Protein AF-A0A519HWC1-F1 (afdb_monomer)

Sequence (160 aa):
MATIEVQVPDIGDFDEVGVIEVLVKPGDTVKVEQSLITVESDKASMEIPSSAAGVVKELRVKIGDKVAKGSVVLTLESEAVAAPASAPAAAAPAPAPAPVAAAPAPAAATYSGSADQAFDLVVLGGGPGGYSAAFRAADLGLKVAIVERYATLGGVCLNV

pLDDT: mean 73.37, std 14.58, range [31.89, 97.62]

Radius of gyration: 25.68 Å; Cα contacts (8 Å, |Δi|>4): 267; chains: 1; bounding box: 62×34×64 Å

Secondary structure (DSSP, 8-state):
-EEEEEEPP--SS-S-EEEEEE---TT-EEPTT-EEEEEEETTEEEEEE-SS-EEEEEE---TT-EE-TT-EEEEEEE---------------PPPPPP-PPPPPPPPP---S--S---SEEEE--SHHHHHHHHHHHHTT--EEEE-SSSSS--TTT--

Structure (mmCIF, N/CA/C/O backbone):
data_AF-A0A519HWC1-F1
#
_entry.id   AF-A0A519HWC1-F1
#
loop_
_atom_site.group_PDB
_atom_site.id
_atom_site.type_symbol
_atom_site.label_atom_id
_atom_site.label_alt_id
_atom_site.label_comp_id
_atom_site.label_asym_id
_atom_site.label_entity_id
_atom_site.label_seq_id
_atom_site.pdbx_PDB_ins_code
_atom_site.Cartn_x
_atom_site.Cartn_y
_atom_site.Cartn_z
_atom_site.occupancy
_atom_site.B_iso_or_equiv
_atom_site.auth_seq_id
_atom_site.auth_comp_id
_atom_site.auth_asym_id
_atom_site.auth_atom_id
_atom_site.pdbx_PDB_model_num
ATOM 1 N N . MET A 1 1 ? -27.556 -0.964 30.059 1.00 50.88 1 MET A N 1
ATOM 2 C CA . MET A 1 1 ? -26.139 -0.742 29.707 1.00 50.88 1 MET A CA 1
ATOM 3 C C . MET A 1 1 ? -25.526 -2.109 29.481 1.00 50.88 1 MET A C 1
ATOM 5 O O . MET A 1 1 ? -25.442 -2.869 30.438 1.00 50.88 1 MET A O 1
ATOM 9 N N . ALA A 1 2 ? -25.249 -2.476 28.228 1.00 61.81 2 ALA A N 1
ATOM 10 C CA . ALA A 1 2 ? -24.687 -3.781 27.897 1.00 61.81 2 ALA A CA 1
ATOM 11 C C . ALA A 1 2 ? -23.204 -3.602 27.575 1.00 61.81 2 ALA A C 1
ATOM 13 O O . ALA A 1 2 ? -22.827 -3.013 26.560 1.00 61.81 2 ALA A O 1
ATOM 14 N N . THR A 1 3 ? -22.378 -4.080 28.494 1.00 64.94 3 THR A N 1
ATOM 15 C CA . THR A 1 3 ? -20.931 -4.144 28.351 1.00 64.94 3 THR A CA 1
ATOM 16 C C . THR A 1 3 ? -20.604 -5.340 27.457 1.00 64.94 3 THR A C 1
ATOM 18 O O . THR A 1 3 ? -20.853 -6.478 27.845 1.00 64.94 3 THR A O 1
ATOM 21 N N . ILE A 1 4 ? -20.122 -5.082 26.243 1.00 74.56 4 ILE A N 1
ATOM 22 C CA . ILE A 1 4 ? -19.706 -6.103 25.280 1.00 74.56 4 ILE A CA 1
ATOM 23 C C . ILE A 1 4 ? -18.183 -6.172 25.313 1.00 74.56 4 ILE A C 1
ATOM 25 O O . ILE A 1 4 ? -17.492 -5.211 24.975 1.00 74.56 4 ILE A O 1
ATOM 29 N N . GLU A 1 5 ? -17.658 -7.317 25.727 1.00 71.94 5 GLU A N 1
ATOM 30 C CA . GLU A 1 5 ? -16.230 -7.606 25.646 1.00 71.94 5 GLU A CA 1
ATOM 31 C C . GLU A 1 5 ? -15.889 -8.028 24.213 1.00 71.94 5 GLU A C 1
ATOM 33 O O . GLU A 1 5 ? -16.415 -9.023 23.709 1.00 71.94 5 GLU A O 1
ATOM 38 N N . VAL A 1 6 ? -15.018 -7.270 23.540 1.00 73.81 6 VAL A N 1
ATOM 39 C CA . VAL A 1 6 ? -14.531 -7.639 22.207 1.00 73.81 6 VAL A CA 1
ATOM 40 C C . VAL A 1 6 ? -13.318 -8.539 22.369 1.00 73.81 6 VAL A C 1
ATOM 42 O O . VAL A 1 6 ? -12.269 -8.118 22.866 1.00 73.81 6 VAL A O 1
ATOM 45 N N . GLN A 1 7 ? -13.483 -9.791 21.955 1.00 75.25 7 GLN A N 1
ATOM 46 C CA . GLN A 1 7 ? -12.415 -10.781 21.931 1.00 75.25 7 GLN A CA 1
ATOM 47 C C . GLN A 1 7 ? -11.689 -10.759 20.592 1.00 75.25 7 GLN A C 1
ATOM 49 O O . GLN A 1 7 ? -12.285 -10.452 19.558 1.00 75.25 7 GLN A O 1
ATOM 54 N N . VAL A 1 8 ? -10.412 -11.129 20.614 1.00 70.75 8 VAL A N 1
ATOM 55 C CA . VAL A 1 8 ? -9.629 -11.284 19.391 1.00 70.75 8 VAL A CA 1
ATOM 56 C C . VAL A 1 8 ? -10.143 -12.482 18.567 1.00 70.75 8 VAL A C 1
ATOM 58 O O . VAL A 1 8 ? -10.099 -13.610 19.078 1.00 70.75 8 VAL A O 1
ATOM 61 N N . PRO A 1 9 ? -10.617 -12.273 17.319 1.00 70.25 9 PRO A N 1
ATOM 62 C CA . PRO A 1 9 ? -10.937 -13.359 16.396 1.00 70.25 9 PRO A CA 1
ATOM 63 C C . PRO A 1 9 ? -9.663 -14.088 15.944 1.00 70.25 9 PRO A C 1
ATOM 65 O O . PRO A 1 9 ? -8.557 -13.610 16.160 1.00 70.25 9 PRO A O 1
ATOM 68 N N . ASP A 1 10 ? -9.826 -15.270 15.348 1.00 67.81 10 ASP A N 1
ATOM 69 C CA . ASP A 1 10 ? -8.730 -16.162 14.943 1.00 67.81 10 ASP A CA 1
ATOM 70 C C . ASP A 1 10 ? -7.608 -15.422 14.176 1.00 67.81 10 ASP A C 1
ATOM 72 O O . ASP A 1 10 ? -7.834 -14.970 13.055 1.00 67.81 10 ASP A O 1
ATOM 76 N N . ILE A 1 11 ? -6.413 -15.287 14.773 1.00 65.38 11 ILE A N 1
ATOM 77 C CA . ILE A 1 11 ? -5.274 -14.519 14.209 1.00 65.38 11 ILE A CA 1
ATOM 78 C C . ILE A 1 11 ? -4.379 -15.403 13.308 1.00 65.38 11 ILE A C 1
ATOM 80 O O . ILE A 1 11 ? -3.230 -15.077 13.023 1.00 65.38 11 ILE A O 1
ATOM 84 N N . GLY A 1 12 ? -4.887 -16.543 12.833 1.00 59.31 12 GLY A N 1
ATOM 85 C CA . GLY A 1 12 ? -4.091 -17.534 12.099 1.00 59.31 12 GLY A CA 1
ATOM 86 C C . GLY A 1 12 ? -3.218 -18.394 13.023 1.00 59.31 12 GLY A C 1
ATOM 87 O O . GLY A 1 12 ? -3.412 -18.398 14.235 1.00 59.31 12 GLY A O 1
ATOM 88 N N . ASP A 1 13 ? -2.267 -19.145 12.457 1.00 59.94 13 ASP A N 1
ATOM 89 C CA . ASP A 1 13 ? -1.423 -20.150 13.142 1.00 59.94 13 ASP A CA 1
ATOM 90 C C . ASP A 1 13 ? -0.439 -19.602 14.214 1.00 59.94 13 ASP A C 1
ATOM 92 O O . ASP A 1 13 ? 0.533 -20.272 14.560 1.00 59.94 13 ASP A O 1
ATOM 96 N N . PHE A 1 14 ? -0.650 -18.394 14.750 1.00 59.41 14 PHE A N 1
ATOM 97 C CA . PHE A 1 14 ? 0.224 -17.763 15.744 1.00 59.41 14 PHE A CA 1
ATOM 98 C C . PHE A 1 14 ? -0.487 -17.597 17.096 1.00 59.41 14 PHE A C 1
ATOM 100 O O . PHE A 1 14 ? -1.524 -16.941 17.189 1.00 59.41 14 PHE A O 1
ATOM 107 N N . ASP A 1 15 ? 0.098 -18.163 18.157 1.00 65.31 15 ASP A N 1
ATOM 108 C CA . ASP A 1 15 ? -0.467 -18.132 19.515 1.00 65.31 15 ASP A CA 1
ATOM 109 C C . ASP A 1 15 ? -0.415 -16.737 20.173 1.00 65.31 15 ASP A C 1
ATOM 111 O O . ASP A 1 15 ? -1.294 -16.394 20.964 1.00 65.31 15 ASP A O 1
ATOM 115 N N . GLU A 1 16 ? 0.587 -15.915 19.839 1.00 67.38 16 GLU A N 1
ATOM 116 C CA . GLU A 1 16 ? 0.777 -14.558 20.370 1.00 67.38 16 GLU A CA 1
ATOM 117 C C . GLU A 1 16 ? 1.196 -13.595 19.260 1.00 67.38 16 GLU A C 1
ATOM 119 O O . GLU A 1 16 ? 2.178 -13.840 18.555 1.00 67.38 16 GLU A O 1
ATOM 124 N N . VAL A 1 17 ? 0.495 -12.467 19.138 1.00 70.88 17 VAL A N 1
ATOM 125 C CA . VAL A 1 17 ? 0.773 -11.456 18.112 1.00 70.88 17 VAL A CA 1
ATOM 126 C C . VAL A 1 17 ? 0.832 -10.063 18.751 1.00 70.88 17 VAL A C 1
ATOM 128 O O . VAL A 1 17 ? 0.099 -9.771 19.697 1.00 70.88 17 VAL A O 1
ATOM 131 N N . GLY A 1 18 ? 1.757 -9.217 18.290 1.00 74.94 18 GLY A N 1
ATOM 132 C CA . GLY A 1 18 ? 2.000 -7.889 18.859 1.00 74.94 18 GLY A CA 1
ATOM 133 C C . GLY A 1 18 ? 1.106 -6.810 18.249 1.00 74.94 18 GLY A C 1
ATOM 134 O O . GLY A 1 18 ? 0.963 -6.731 17.028 1.00 74.94 18 GLY A O 1
ATOM 135 N N . VAL A 1 19 ? 0.529 -5.946 19.088 1.00 79.88 19 VAL A N 1
ATOM 136 C CA . VAL A 1 19 ? -0.249 -4.788 18.621 1.00 79.88 19 VAL A CA 1
ATOM 137 C C . VAL A 1 19 ? 0.689 -3.688 18.144 1.00 79.88 19 VAL A C 1
ATOM 139 O O . VAL A 1 19 ? 1.438 -3.124 18.940 1.00 79.88 19 VAL A O 1
ATOM 142 N N . ILE A 1 20 ? 0.619 -3.341 16.862 1.00 77.81 20 ILE A N 1
ATOM 143 C CA . ILE A 1 20 ? 1.466 -2.294 16.274 1.00 77.81 20 ILE A CA 1
ATOM 144 C C . ILE A 1 20 ? 0.805 -0.922 16.292 1.00 77.81 20 ILE A C 1
ATOM 146 O O . ILE A 1 20 ? 1.488 0.092 16.405 1.00 77.81 20 ILE A O 1
ATOM 150 N N . GLU A 1 21 ? -0.526 -0.880 16.231 1.00 77.31 21 GLU A N 1
ATOM 151 C CA . GLU A 1 21 ? -1.266 0.372 16.183 1.00 77.31 21 GLU A CA 1
ATOM 152 C C .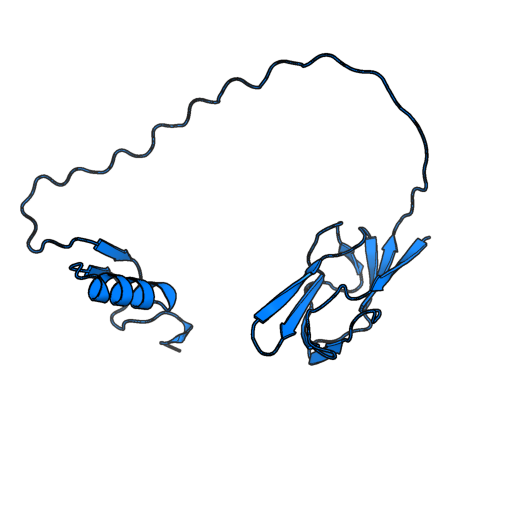 GLU A 1 21 ? -2.664 0.212 16.784 1.00 77.31 21 GLU A C 1
ATOM 154 O O . GLU A 1 21 ? -3.364 -0.778 16.556 1.00 77.31 21 GLU A O 1
ATOM 159 N N . VAL A 1 22 ? -3.064 1.212 17.569 1.00 78.69 22 VAL A N 1
ATOM 160 C CA . VAL A 1 22 ? -4.390 1.303 18.178 1.00 78.69 22 VAL A CA 1
ATOM 161 C C . VAL A 1 22 ? -5.119 2.482 17.541 1.00 78.69 22 VAL A C 1
ATOM 163 O O . VAL A 1 22 ? -4.776 3.637 17.795 1.00 78.69 22 VAL A O 1
ATOM 166 N N . LEU A 1 23 ? -6.138 2.184 16.735 1.00 71.31 23 LEU A N 1
ATOM 167 C CA . LEU A 1 23 ? -6.917 3.178 15.983 1.00 71.31 23 LEU A CA 1
ATOM 168 C C . LEU A 1 23 ? -8.083 3.762 16.794 1.00 71.31 23 LEU A C 1
ATOM 170 O O . LEU A 1 23 ? -8.698 4.742 16.378 1.00 71.31 23 LEU A O 1
ATOM 174 N N . VAL A 1 24 ? -8.376 3.191 17.965 1.00 67.56 24 VAL A N 1
ATOM 175 C CA . VAL A 1 24 ? -9.490 3.600 18.827 1.00 67.56 24 VAL A CA 1
ATOM 176 C C . VAL A 1 24 ? -9.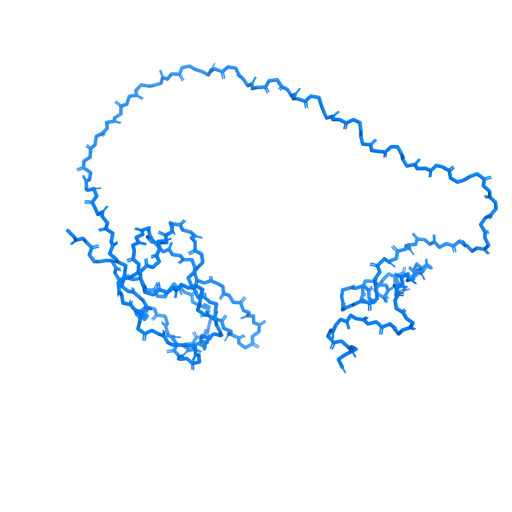023 4.132 20.179 1.00 67.56 24 VAL A C 1
ATOM 178 O O . VAL A 1 24 ? -8.121 3.595 20.819 1.00 67.56 24 VAL A O 1
ATOM 181 N N . LYS A 1 25 ? -9.668 5.201 20.647 1.00 72.88 25 LYS A N 1
ATOM 182 C CA . LYS A 1 25 ? -9.418 5.795 21.966 1.00 72.88 25 LYS A CA 1
ATOM 183 C C . LYS A 1 25 ? -10.579 5.493 22.916 1.00 72.88 25 LYS A C 1
ATOM 185 O O . LYS A 1 25 ? -11.707 5.327 22.457 1.00 72.88 25 LYS A O 1
ATOM 190 N N . PRO A 1 26 ? -10.345 5.447 24.239 1.00 72.38 26 PRO A N 1
ATOM 191 C CA . PRO A 1 26 ? -11.440 5.405 25.203 1.00 72.38 26 PRO A CA 1
ATOM 192 C C . PRO A 1 26 ? -12.334 6.642 25.022 1.00 72.38 26 PRO A C 1
ATOM 194 O O . PRO A 1 26 ? -11.845 7.771 25.006 1.00 72.38 26 PRO A O 1
ATOM 197 N N . GLY A 1 27 ? -13.634 6.417 24.850 1.00 70.19 27 GLY A N 1
ATOM 198 C CA . GLY A 1 27 ? -14.651 7.416 24.522 1.00 70.19 27 GLY A CA 1
ATOM 199 C C . GLY A 1 27 ? -15.009 7.506 23.035 1.00 70.19 27 GLY A C 1
ATOM 200 O O . GLY A 1 27 ? -15.953 8.216 22.696 1.00 70.19 27 GLY A O 1
ATOM 201 N N . ASP A 1 28 ? -14.298 6.801 22.151 1.00 73.25 28 ASP A N 1
ATOM 202 C CA . ASP A 1 28 ? -14.582 6.819 20.715 1.00 73.25 28 ASP A CA 1
ATOM 203 C C . ASP A 1 28 ? -15.772 5.912 20.355 1.00 73.25 28 ASP A C 1
ATOM 205 O O . ASP A 1 28 ? -16.039 4.916 21.033 1.00 73.25 28 ASP A O 1
ATOM 209 N N . THR A 1 29 ? -16.507 6.274 19.302 1.00 70.88 29 THR A N 1
ATOM 210 C CA . THR A 1 29 ? -17.698 5.543 18.849 1.00 70.88 29 THR A CA 1
ATOM 211 C C . THR A 1 29 ? -17.322 4.633 17.691 1.00 70.88 29 THR A C 1
ATOM 213 O O . THR A 1 29 ? -17.042 5.097 16.588 1.00 70.88 29 THR A O 1
ATOM 216 N N . VAL A 1 30 ? -17.374 3.327 17.930 1.00 72.75 30 VAL A N 1
ATOM 217 C CA . VAL A 1 30 ? -17.011 2.300 16.955 1.00 72.75 30 VAL A CA 1
ATOM 218 C C . VAL A 1 30 ? -18.265 1.693 16.325 1.00 72.75 30 VAL A C 1
ATOM 220 O O . VAL A 1 30 ? -19.265 1.471 17.009 1.00 72.75 30 VAL A O 1
ATOM 223 N N . LYS A 1 31 ? -18.229 1.403 15.022 1.00 72.38 31 LYS A N 1
ATOM 224 C CA . LYS A 1 31 ? -19.286 0.699 14.276 1.00 72.38 31 LYS A CA 1
ATOM 225 C C . LYS A 1 31 ? -18.968 -0.793 14.103 1.00 72.38 31 LYS A C 1
ATOM 227 O O . LYS A 1 31 ? -17.824 -1.212 14.246 1.00 72.38 31 LYS A O 1
ATOM 232 N N . VAL A 1 32 ? -19.984 -1.592 13.764 1.00 68.81 32 VAL A N 1
ATOM 233 C CA . VAL A 1 32 ? -19.793 -2.994 13.339 1.00 68.81 32 VAL A CA 1
ATOM 234 C C . VAL A 1 32 ? -18.922 -3.005 12.076 1.00 68.81 32 VAL A C 1
ATOM 236 O O . VAL A 1 32 ? -19.111 -2.144 11.220 1.00 68.81 32 VAL A O 1
ATOM 239 N N . GLU A 1 33 ? -17.969 -3.939 11.991 1.00 75.00 33 GLU A N 1
ATOM 240 C CA . GLU A 1 33 ? -16.967 -4.061 10.909 1.00 75.00 33 GLU A CA 1
ATOM 241 C C . GLU A 1 33 ? -15.902 -2.951 10.847 1.00 75.00 33 GLU A C 1
ATOM 243 O O . GLU A 1 33 ? -15.043 -2.972 9.971 1.00 75.00 33 GLU A O 1
ATOM 248 N N . GLN A 1 34 ? -15.900 -1.997 11.781 1.00 75.88 34 GLN A N 1
ATOM 249 C CA . GLN A 1 34 ? -14.846 -0.987 11.848 1.00 75.88 34 GLN A CA 1
ATOM 250 C C . GLN A 1 34 ? -13.595 -1.559 12.514 1.00 75.88 34 GLN A C 1
ATOM 252 O O . GLN A 1 34 ? -13.666 -2.166 13.582 1.00 75.88 34 GLN A O 1
ATOM 257 N N . SER A 1 35 ? -12.447 -1.318 11.898 1.00 78.31 35 SER A N 1
ATOM 258 C CA . SER A 1 35 ? -11.141 -1.717 12.398 1.00 78.31 35 SER A CA 1
ATOM 259 C C . SER A 1 35 ? -10.795 -1.090 13.750 1.00 78.31 35 SER A C 1
ATOM 261 O O . SER A 1 35 ? -10.879 0.127 13.923 1.00 78.31 35 SER A O 1
ATOM 263 N N . LEU A 1 36 ? -10.410 -1.929 14.714 1.00 78.00 36 LEU A N 1
ATOM 264 C CA . LEU A 1 36 ? -10.095 -1.521 16.087 1.00 78.00 36 LEU A CA 1
ATOM 265 C C . LEU A 1 36 ? -8.589 -1.375 16.317 1.00 78.00 36 LEU A C 1
ATOM 267 O O . LEU A 1 36 ? -8.119 -0.362 16.841 1.00 78.00 36 LEU A O 1
ATOM 271 N N . ILE A 1 37 ? -7.845 -2.420 15.960 1.00 77.25 37 ILE A N 1
ATOM 272 C CA . ILE A 1 37 ? -6.404 -2.535 16.175 1.00 77.25 37 ILE A CA 1
ATOM 273 C C . ILE A 1 37 ? -5.757 -3.254 14.996 1.00 77.25 37 ILE A C 1
ATOM 275 O O . ILE A 1 37 ? -6.352 -4.159 14.401 1.00 77.25 37 ILE A O 1
ATOM 279 N N . THR A 1 38 ? -4.517 -2.875 14.715 1.00 75.94 38 THR A N 1
ATOM 280 C CA . THR A 1 38 ? -3.673 -3.533 13.720 1.00 75.94 38 THR A CA 1
ATOM 281 C C . THR A 1 38 ? -2.640 -4.376 14.447 1.00 75.94 38 THR A C 1
ATOM 283 O O . THR A 1 38 ? -1.971 -3.901 15.372 1.00 75.94 38 THR A O 1
ATOM 286 N N . VAL A 1 39 ? -2.518 -5.637 14.046 1.00 79.62 39 VAL A N 1
ATOM 287 C CA . VAL A 1 39 ? -1.651 -6.619 14.700 1.00 79.62 39 VAL A CA 1
ATOM 288 C C . VAL A 1 39 ? -0.653 -7.154 13.673 1.00 79.62 39 VAL A C 1
ATOM 290 O O . VAL A 1 39 ? -1.020 -7.395 12.523 1.00 79.62 39 VAL A O 1
ATOM 293 N N . GLU A 1 40 ? 0.617 -7.287 14.057 1.00 74.94 40 GLU A N 1
ATOM 294 C CA . GLU A 1 40 ? 1.697 -7.750 13.173 1.00 74.94 40 GLU A CA 1
ATOM 295 C C . GLU A 1 40 ? 2.087 -9.190 13.490 1.00 74.94 40 GLU A C 1
ATOM 297 O O . GLU A 1 40 ? 2.670 -9.475 14.538 1.00 74.94 40 GLU A O 1
ATOM 302 N N . SER A 1 41 ? 1.787 -10.097 12.564 1.00 75.06 41 SER A N 1
ATOM 303 C CA . SER A 1 41 ? 2.318 -11.459 12.564 1.00 75.06 41 SER A CA 1
ATOM 304 C C . SER A 1 41 ? 3.568 -11.537 11.681 1.00 75.06 41 SER A C 1
ATOM 306 O O . SER A 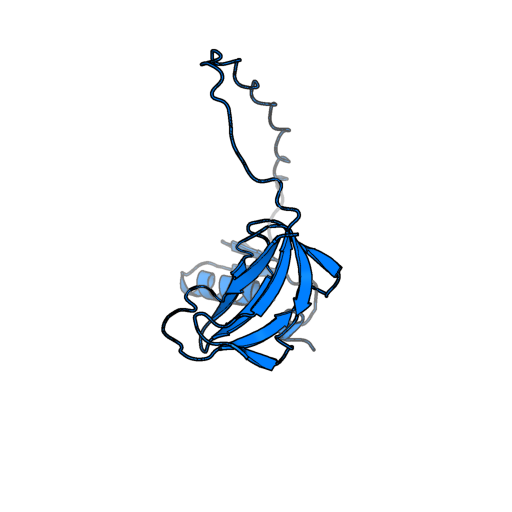1 41 ? 3.728 -10.738 10.762 1.00 75.06 41 SER A O 1
ATOM 308 N N . ASP A 1 42 ? 4.408 -12.555 11.902 1.00 67.94 42 ASP A N 1
ATOM 309 C CA . ASP A 1 42 ? 5.734 -12.803 11.284 1.00 67.94 42 ASP A CA 1
ATOM 310 C C . ASP A 1 42 ? 5.789 -12.711 9.738 1.00 67.94 42 ASP A C 1
ATOM 312 O O . ASP A 1 42 ? 6.863 -12.640 9.142 1.00 67.94 42 ASP A O 1
ATOM 316 N N . LYS A 1 43 ? 4.633 -12.675 9.060 1.00 66.94 43 LYS A N 1
ATOM 317 C CA . LYS A 1 43 ? 4.534 -12.493 7.604 1.00 66.94 43 LYS A CA 1
ATOM 318 C C . LYS A 1 43 ? 3.488 -11.494 7.106 1.00 66.94 43 LYS A C 1
ATOM 320 O O . LYS A 1 43 ? 3.472 -11.233 5.903 1.00 66.94 43 LYS A O 1
ATOM 325 N N . ALA A 1 44 ? 2.608 -10.969 7.958 1.00 65.44 44 ALA A N 1
ATOM 326 C CA . ALA A 1 44 ? 1.525 -10.085 7.528 1.00 65.44 44 ALA A CA 1
ATOM 327 C C . ALA A 1 44 ? 0.954 -9.266 8.689 1.00 65.44 44 ALA A C 1
ATOM 329 O O . ALA A 1 44 ? 0.751 -9.780 9.788 1.00 65.44 44 ALA A O 1
ATOM 330 N N . SER A 1 45 ? 0.626 -8.006 8.408 1.00 68.06 45 SER A N 1
ATOM 331 C CA . SER A 1 45 ? -0.229 -7.202 9.276 1.00 68.06 45 SER A CA 1
ATOM 332 C C . SER A 1 45 ? -1.687 -7.512 8.957 1.00 68.06 45 SER A C 1
ATOM 334 O O . SER A 1 45 ? -2.101 -7.465 7.797 1.00 68.06 45 SER A O 1
ATOM 336 N N . MET A 1 46 ? -2.459 -7.838 9.985 1.00 78.69 46 MET A N 1
ATOM 337 C CA . MET A 1 46 ? -3.885 -8.127 9.882 1.00 78.69 46 MET A CA 1
ATOM 338 C C . MET A 1 46 ? -4.648 -7.200 10.820 1.00 78.69 46 MET A C 1
ATOM 340 O O . MET A 1 46 ? -4.191 -6.864 11.914 1.00 78.69 46 MET A O 1
ATOM 344 N N . GLU A 1 47 ? -5.809 -6.755 10.362 1.00 75.94 47 GLU A N 1
ATOM 345 C CA . GLU A 1 47 ? -6.630 -5.789 11.077 1.00 75.94 47 GLU A CA 1
ATOM 346 C C . GLU A 1 47 ? -7.792 -6.507 11.765 1.00 75.94 47 GLU A C 1
ATOM 348 O O . GLU A 1 47 ? -8.451 -7.350 11.154 1.00 75.94 47 GLU A O 1
ATOM 353 N N . ILE A 1 48 ? -8.027 -6.204 13.045 1.00 73.50 48 ILE A N 1
ATOM 354 C CA . ILE A 1 48 ? -9.118 -6.815 13.811 1.00 73.50 48 ILE A CA 1
ATOM 355 C C . ILE A 1 48 ? -10.363 -5.922 13.703 1.00 73.50 48 ILE A C 1
ATOM 357 O O . ILE A 1 48 ? -10.368 -4.822 14.275 1.00 73.50 48 ILE A O 1
ATOM 361 N N . PRO A 1 49 ? -11.430 -6.371 13.013 1.00 77.38 49 PRO A N 1
ATOM 362 C CA . PRO A 1 49 ? -12.682 -5.632 12.939 1.00 77.38 49 PRO A CA 1
ATOM 363 C C . PRO A 1 49 ? -13.467 -5.733 14.251 1.00 77.38 49 PRO A C 1
ATOM 365 O O . PRO A 1 49 ? -13.392 -6.723 14.984 1.00 77.38 49 PRO A O 1
ATOM 368 N N . SER A 1 50 ? -14.276 -4.715 14.533 1.00 70.50 50 SER A N 1
ATOM 369 C CA . SER A 1 50 ? -15.163 -4.707 15.690 1.00 70.50 50 SER A CA 1
ATOM 370 C C . SER A 1 50 ? -16.349 -5.650 15.501 1.00 70.50 50 SER A C 1
ATOM 372 O O . SER A 1 50 ? -17.120 -5.522 14.547 1.00 70.50 50 SER A O 1
ATOM 374 N N . SER A 1 51 ? -16.535 -6.554 16.465 1.00 71.50 51 SER A N 1
ATOM 375 C CA . SER A 1 51 ? -17.676 -7.482 16.529 1.00 71.50 51 SER A CA 1
ATOM 376 C C . SER A 1 51 ? -18.994 -6.782 16.917 1.00 71.50 51 SER A C 1
ATOM 378 O O . SER A 1 51 ? -20.081 -7.299 16.667 1.00 71.50 51 SER A O 1
ATOM 380 N N . ALA A 1 52 ? -18.923 -5.578 17.498 1.00 66.00 52 ALA A N 1
ATOM 381 C CA . ALA A 1 52 ? -20.095 -4.806 17.905 1.00 66.00 52 ALA A CA 1
ATOM 382 C C . ALA A 1 52 ? -19.903 -3.296 17.699 1.00 66.00 52 ALA A C 1
ATOM 384 O O . ALA A 1 52 ? -18.785 -2.784 17.746 1.00 66.00 52 ALA A O 1
ATOM 385 N N . ALA A 1 53 ? -21.007 -2.574 17.498 1.00 68.94 53 ALA A N 1
ATOM 386 C CA . ALA A 1 53 ? -21.014 -1.116 17.542 1.00 68.94 53 ALA A CA 1
ATOM 387 C C . ALA A 1 53 ? -21.228 -0.637 18.983 1.00 68.94 53 ALA A C 1
ATOM 389 O O . ALA A 1 53 ? -22.095 -1.152 19.692 1.00 68.94 53 ALA A O 1
ATOM 390 N N . GLY A 1 54 ? -20.459 0.356 19.416 1.00 73.94 54 GLY A N 1
ATOM 391 C CA . GLY A 1 54 ? -20.546 0.891 20.769 1.00 73.94 54 GLY A CA 1
ATOM 392 C C . GLY A 1 54 ? -19.468 1.922 21.065 1.00 73.94 54 GLY A C 1
ATOM 393 O O . GLY A 1 54 ? -18.602 2.197 20.236 1.00 73.94 54 GLY A O 1
ATOM 394 N N . VAL A 1 55 ? -19.526 2.496 22.262 1.00 77.19 55 VAL A N 1
ATOM 395 C CA . VAL A 1 55 ? -18.522 3.450 22.741 1.00 77.19 55 VAL A CA 1
ATOM 396 C C . VAL A 1 55 ? -17.432 2.691 23.492 1.00 77.19 55 VAL A C 1
ATOM 398 O O . VAL A 1 55 ? -17.733 1.856 24.346 1.00 77.19 55 VAL A O 1
ATOM 401 N N . VAL A 1 56 ? -16.159 2.959 23.199 1.00 76.69 56 VAL A N 1
ATOM 402 C CA . VAL A 1 56 ? -15.033 2.326 23.907 1.00 76.69 56 VAL A CA 1
ATOM 403 C C . VAL A 1 56 ? -14.995 2.831 25.344 1.00 76.69 56 VAL A C 1
ATOM 405 O O . VAL A 1 56 ? -14.679 3.993 25.582 1.00 76.69 56 VAL A O 1
ATOM 408 N N . LYS A 1 57 ? -15.294 1.976 26.321 1.00 72.06 57 LYS A N 1
ATOM 409 C CA . LYS A 1 57 ? -15.297 2.377 27.733 1.00 72.06 57 LYS A CA 1
ATOM 410 C C . LYS A 1 57 ? -13.916 2.229 28.358 1.00 72.06 57 LYS A C 1
ATOM 412 O O . LYS A 1 57 ? -13.427 3.138 29.019 1.00 72.06 57 LYS A O 1
ATOM 417 N N . GLU A 1 58 ? -13.274 1.094 28.099 1.00 68.69 58 GLU A N 1
ATOM 418 C CA . GLU A 1 58 ? -11.932 0.785 28.586 1.00 68.69 58 GLU A CA 1
ATOM 419 C C . GLU A 1 58 ? -11.131 0.042 27.521 1.00 68.69 58 GLU A C 1
ATOM 421 O O . GLU A 1 58 ? -11.622 -0.898 26.889 1.00 68.69 58 GLU A O 1
ATOM 426 N N . LEU A 1 59 ? -9.875 0.458 27.356 1.00 73.81 59 LEU A N 1
ATOM 427 C CA . LEU A 1 59 ? -8.905 -0.189 26.486 1.00 73.81 59 LEU A CA 1
ATOM 428 C C . LEU A 1 59 ? -7.906 -0.959 27.359 1.00 73.81 59 LEU A C 1
ATOM 430 O O . LEU A 1 59 ? -7.207 -0.348 28.170 1.00 73.81 59 LEU A O 1
ATOM 434 N N . ARG A 1 60 ? -7.855 -2.290 27.228 1.00 68.12 60 ARG A N 1
ATOM 435 C CA . ARG A 1 60 ? -6.951 -3.138 28.029 1.00 68.12 60 ARG A CA 1
ATOM 436 C C . ARG A 1 60 ? -5.627 -3.447 27.344 1.00 68.12 60 ARG A C 1
ATOM 438 O O . ARG A 1 60 ? -4.733 -3.973 27.996 1.00 68.12 60 ARG A O 1
ATOM 445 N N . VAL A 1 61 ? -5.488 -3.078 26.075 1.00 68.19 61 VAL A N 1
ATOM 446 C CA . VAL A 1 61 ? -4.285 -3.328 25.278 1.00 68.19 61 VAL A CA 1
ATOM 447 C C . VAL A 1 61 ? -3.599 -2.011 24.945 1.00 68.19 61 VAL A C 1
ATOM 449 O O . VAL A 1 61 ? -4.257 -1.001 24.685 1.00 68.19 61 VAL A O 1
ATOM 452 N N . LYS A 1 62 ? -2.267 -2.017 24.972 1.00 70.88 62 LYS A N 1
ATOM 453 C CA . LYS A 1 62 ? -1.421 -0.883 24.589 1.00 70.88 62 LYS A CA 1
ATOM 454 C C . LYS A 1 62 ? -0.656 -1.210 23.310 1.00 70.88 62 LYS A C 1
ATOM 456 O O . LYS A 1 62 ? -0.505 -2.369 22.939 1.00 70.88 62 LYS A O 1
ATOM 461 N N . ILE A 1 63 ? -0.150 -0.173 22.649 1.00 74.25 63 ILE A N 1
ATOM 462 C CA . ILE A 1 63 ? 0.780 -0.335 21.528 1.00 74.25 63 ILE A CA 1
ATOM 463 C C . ILE A 1 63 ? 2.021 -1.084 22.043 1.00 74.25 63 ILE A C 1
ATOM 465 O O . ILE A 1 63 ? 2.620 -0.667 23.036 1.00 74.25 63 ILE A O 1
ATOM 469 N N . GLY A 1 64 ? 2.372 -2.189 21.387 1.00 69.50 64 GLY A N 1
ATOM 470 C CA . GLY A 1 64 ? 3.469 -3.088 21.750 1.00 69.50 64 GLY A CA 1
ATOM 471 C C . GLY A 1 64 ? 3.097 -4.237 22.693 1.00 69.50 64 GLY A C 1
ATOM 472 O O . GLY A 1 64 ? 3.977 -5.012 23.060 1.00 69.50 64 GLY A O 1
ATOM 473 N N . ASP A 1 65 ? 1.830 -4.359 23.098 1.00 75.44 65 ASP A N 1
ATOM 474 C CA . ASP A 1 65 ? 1.373 -5.457 23.955 1.00 75.44 65 ASP A CA 1
ATOM 475 C C . ASP A 1 65 ? 1.069 -6.726 23.139 1.00 75.44 65 ASP A C 1
ATOM 477 O O . ASP A 1 65 ? 0.784 -6.659 21.938 1.00 75.44 65 ASP A O 1
ATOM 481 N N . LYS A 1 66 ? 1.140 -7.890 23.790 1.00 73.75 66 LYS A N 1
ATOM 482 C CA . LYS A 1 66 ? 0.920 -9.195 23.152 1.00 73.75 66 LYS A CA 1
ATOM 483 C C . LYS A 1 66 ? -0.515 -9.656 23.365 1.00 73.75 66 LYS A C 1
ATOM 485 O O . LYS A 1 66 ? -0.979 -9.750 24.498 1.00 73.75 66 LYS A O 1
ATOM 490 N N . VAL A 1 67 ? -1.201 -9.998 22.279 1.00 71.81 67 VAL A N 1
ATOM 491 C CA . VAL A 1 67 ? -2.572 -10.516 22.314 1.00 71.81 67 VAL A CA 1
ATOM 492 C C . VAL A 1 67 ? -2.639 -11.923 21.727 1.00 71.81 67 VAL A C 1
ATOM 494 O O . VAL A 1 67 ? -2.020 -12.212 20.705 1.00 71.81 67 VAL A O 1
ATOM 497 N N . ALA A 1 68 ? -3.394 -12.797 22.392 1.00 72.69 68 ALA A N 1
ATOM 498 C CA . ALA A 1 68 ? -3.638 -14.177 21.976 1.00 72.69 68 ALA A CA 1
ATOM 499 C C . ALA A 1 68 ? -5.102 -14.375 21.552 1.00 72.69 68 ALA A C 1
ATOM 501 O O . ALA A 1 68 ? -5.982 -13.588 21.926 1.00 72.69 68 ALA A O 1
ATOM 502 N N . LYS A 1 69 ? -5.392 -15.458 20.825 1.00 71.81 69 LYS A N 1
ATOM 503 C CA . LYS A 1 69 ? -6.755 -15.838 20.416 1.00 71.81 69 LYS A CA 1
ATOM 504 C C . LYS A 1 69 ? -7.713 -15.884 21.616 1.00 71.81 69 LYS A C 1
ATOM 506 O O . LYS A 1 69 ? -7.439 -16.548 22.611 1.00 71.81 69 LYS A O 1
ATOM 511 N N . GLY A 1 70 ? -8.840 -15.174 21.522 1.00 68.75 70 GLY A N 1
ATOM 512 C CA . GLY A 1 70 ? -9.830 -15.083 22.605 1.00 68.75 70 GLY A CA 1
ATOM 513 C C . GLY A 1 70 ? -9.487 -14.098 23.732 1.00 68.75 70 GLY A C 1
ATOM 514 O O . GLY A 1 70 ? -10.257 -13.971 24.683 1.00 68.75 70 GLY A O 1
ATOM 515 N N . SER A 1 71 ? -8.370 -13.368 23.641 1.00 71.56 71 SER A N 1
ATOM 516 C CA . SER A 1 71 ? -8.037 -12.325 24.620 1.00 71.56 71 SER A CA 1
ATOM 517 C C . SER A 1 71 ? -9.006 -11.147 24.516 1.00 71.56 71 SER A C 1
ATOM 519 O O . SER A 1 71 ? -9.406 -10.755 23.420 1.00 71.56 71 SER A O 1
ATOM 521 N N . VAL A 1 72 ? -9.377 -10.563 25.657 1.00 73.12 72 VAL A N 1
ATOM 522 C CA . VAL A 1 72 ? -10.247 -9.379 25.704 1.00 73.12 72 VAL A CA 1
ATOM 523 C C . VAL A 1 72 ? -9.425 -8.139 25.363 1.00 73.12 72 VAL A C 1
ATOM 525 O O . VAL A 1 72 ? -8.567 -7.726 26.142 1.00 73.12 72 VAL A O 1
ATOM 528 N N . VAL A 1 73 ? -9.696 -7.540 24.203 1.00 72.94 73 VAL A N 1
ATOM 529 C CA . VAL A 1 73 ? -8.969 -6.358 23.711 1.00 72.94 73 VAL A CA 1
ATOM 530 C C . VAL A 1 73 ? -9.505 -5.089 24.365 1.00 72.94 73 VAL A C 1
ATOM 532 O O . VAL A 1 73 ? -8.778 -4.227 24.864 1.00 72.94 73 VAL A O 1
ATOM 535 N N . LEU A 1 74 ? -10.822 -4.950 24.350 1.00 73.62 74 LEU A N 1
ATOM 536 C CA . LEU A 1 74 ? -11.481 -3.745 24.808 1.00 73.62 74 LEU A CA 1
ATOM 537 C C . LEU A 1 74 ? -12.909 -4.039 25.213 1.00 73.62 74 LEU A C 1
ATOM 539 O O . LEU A 1 74 ? -13.539 -5.003 24.770 1.00 73.62 74 LEU A O 1
ATOM 543 N N . THR A 1 75 ? -13.400 -3.162 26.070 1.00 68.56 75 THR A N 1
ATOM 544 C CA . THR A 1 75 ? -14.746 -3.231 26.597 1.00 68.56 75 THR A CA 1
ATOM 545 C C . THR A 1 75 ? -15.562 -2.139 25.920 1.00 68.56 75 THR A C 1
ATOM 547 O O . THR A 1 75 ? -15.357 -0.949 26.181 1.00 68.56 75 THR A O 1
ATOM 550 N N . LEU A 1 76 ? -16.474 -2.532 25.032 1.00 73.25 76 LEU A N 1
ATOM 551 C CA . LEU A 1 76 ? -17.432 -1.620 24.414 1.00 73.25 76 LEU A CA 1
ATOM 552 C C . LEU A 1 76 ? -18.656 -1.498 25.314 1.00 73.25 76 LEU A C 1
ATOM 554 O O . LEU A 1 76 ? -19.210 -2.488 25.789 1.00 73.25 76 LEU A O 1
ATOM 558 N N . GLU A 1 77 ? -19.122 -0.279 25.521 1.00 65.12 77 GLU A N 1
ATOM 559 C CA . GLU A 1 77 ? -20.452 -0.031 26.043 1.00 65.12 77 GLU A CA 1
ATOM 560 C C . GLU A 1 77 ? -21.381 0.174 24.853 1.00 65.12 77 GLU A C 1
ATOM 562 O O . GLU A 1 77 ? -21.333 1.190 24.157 1.00 65.12 77 GLU A O 1
ATOM 567 N N . SER A 1 78 ? -22.198 -0.841 24.582 1.00 52.47 78 SER A N 1
ATOM 568 C CA . SER A 1 78 ? -23.281 -0.711 23.618 1.00 52.47 78 SER A CA 1
ATOM 569 C C . SER A 1 78 ? -24.520 -0.195 24.342 1.00 52.47 78 SER A C 1
ATOM 571 O O . SER A 1 78 ? -24.937 -0.722 25.387 1.00 52.47 78 SER A O 1
ATOM 573 N N . GLU A 1 79 ? -25.155 0.827 23.777 1.00 45.62 79 GLU A N 1
ATOM 574 C CA . GLU A 1 79 ? -26.574 1.036 24.022 1.00 45.62 79 GLU A CA 1
ATOM 575 C C . GLU A 1 79 ? -27.327 -0.107 23.343 1.00 45.62 79 GLU A C 1
ATOM 577 O O . GLU A 1 79 ? -27.731 -0.039 22.185 1.00 45.62 79 GLU A O 1
ATOM 582 N N . ALA A 1 80 ? -27.480 -1.206 24.079 1.00 38.72 80 ALA A N 1
ATOM 583 C CA . ALA A 1 80 ? -28.445 -2.229 23.743 1.00 38.72 80 ALA A CA 1
ATOM 584 C C . ALA A 1 80 ? -29.842 -1.602 23.756 1.00 38.72 80 ALA A C 1
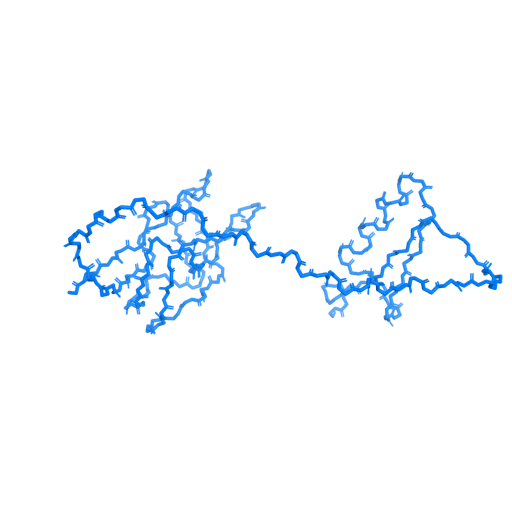ATOM 586 O O . ALA A 1 80 ? -30.469 -1.461 24.806 1.00 38.72 80 ALA A O 1
ATOM 587 N N . VAL A 1 81 ? -30.352 -1.295 22.570 1.00 31.89 81 VAL A N 1
ATOM 588 C CA . VAL A 1 81 ? -31.766 -1.515 22.298 1.00 31.89 81 VAL A CA 1
ATOM 589 C C . VAL A 1 81 ? -31.899 -3.004 21.983 1.00 31.89 81 VAL A C 1
ATOM 591 O O . VAL A 1 81 ? -31.528 -3.469 20.908 1.00 31.89 81 VAL A O 1
ATOM 594 N N . ALA A 1 82 ? -32.351 -3.772 22.973 1.00 39.47 82 ALA A N 1
ATOM 595 C CA . ALA A 1 82 ? -32.720 -5.171 22.799 1.00 39.47 82 ALA A CA 1
ATOM 596 C C . ALA A 1 82 ? -34.067 -5.295 22.049 1.00 39.47 82 ALA A C 1
ATOM 598 O O . ALA A 1 82 ? -34.963 -4.475 22.228 1.00 39.47 82 ALA A O 1
ATOM 599 N N . ALA A 1 83 ? -34.141 -6.342 21.219 1.00 49.75 83 ALA A N 1
ATOM 600 C CA . ALA A 1 83 ? -35.184 -6.837 20.297 1.00 49.75 83 ALA A CA 1
ATOM 601 C C . ALA A 1 83 ? -36.621 -6.996 20.880 1.00 49.75 83 ALA A C 1
ATOM 603 O O . ALA A 1 83 ? -36.771 -6.807 22.086 1.00 49.75 83 ALA A O 1
ATOM 604 N N . PRO A 1 84 ? -37.676 -7.452 20.139 1.00 64.12 84 PRO A N 1
ATOM 605 C CA . PRO A 1 84 ? -37.796 -7.923 18.739 1.00 64.12 84 PRO A CA 1
ATOM 606 C C . PRO A 1 84 ? -39.009 -7.307 17.961 1.00 64.12 84 PRO A C 1
ATOM 608 O O . PRO A 1 84 ? -39.669 -6.404 18.458 1.00 64.12 84 PRO A O 1
ATOM 611 N N . ALA A 1 85 ? -39.349 -7.862 16.781 1.00 35.84 85 ALA A N 1
ATOM 612 C CA . ALA A 1 85 ? -40.507 -7.573 15.892 1.00 35.84 85 ALA A CA 1
ATOM 613 C C . ALA A 1 85 ? -40.279 -6.483 14.819 1.00 35.84 85 ALA A C 1
ATOM 615 O O . ALA A 1 85 ? -39.661 -5.464 15.072 1.00 35.84 85 ALA A O 1
ATOM 616 N N . SER A 1 86 ? -40.722 -6.623 13.569 1.00 37.06 86 SER A N 1
ATOM 617 C CA . SER A 1 86 ? -41.783 -7.441 12.974 1.00 37.06 86 SER A CA 1
ATOM 618 C C . SER A 1 86 ? -41.387 -7.818 11.543 1.00 37.06 86 SER A C 1
ATOM 620 O O . SER A 1 86 ? -40.511 -7.187 10.956 1.00 37.06 86 SER A O 1
ATOM 622 N N . ALA A 1 87 ? -42.042 -8.824 10.969 1.00 55.25 87 ALA A N 1
ATOM 623 C CA . ALA A 1 87 ? -42.154 -8.925 9.521 1.00 55.25 87 ALA A CA 1
ATOM 624 C C . ALA A 1 87 ? -43.213 -7.920 9.039 1.00 55.25 87 ALA A C 1
ATOM 626 O O . ALA A 1 87 ? -44.367 -8.022 9.464 1.00 55.25 87 ALA A O 1
ATOM 627 N N . PRO A 1 88 ? -42.859 -6.987 8.143 1.00 42.88 88 PRO A N 1
ATOM 628 C CA . PRO A 1 88 ? -43.808 -6.530 7.133 1.00 42.88 88 PRO A CA 1
ATOM 629 C C . PRO A 1 88 ? -43.436 -7.047 5.744 1.00 42.88 88 PRO A C 1
ATOM 631 O O . PRO A 1 88 ? -42.364 -6.772 5.217 1.00 42.88 88 PRO A O 1
ATOM 634 N N . ALA A 1 89 ? -44.381 -7.816 5.207 1.00 42.22 89 ALA A N 1
ATOM 635 C CA . ALA A 1 89 ? -44.842 -7.876 3.825 1.00 42.22 89 ALA A CA 1
ATOM 636 C C . ALA A 1 89 ? -43.866 -7.532 2.687 1.00 42.22 89 ALA A C 1
ATOM 638 O O . ALA A 1 89 ? -43.359 -6.421 2.559 1.00 42.22 89 ALA A O 1
ATOM 639 N N . ALA A 1 90 ? -43.791 -8.482 1.752 1.00 51.88 90 ALA A N 1
ATOM 640 C CA . ALA A 1 90 ? -43.435 -8.257 0.362 1.00 51.88 90 ALA A CA 1
ATOM 641 C C . ALA A 1 90 ? -44.027 -6.938 -0.171 1.00 51.88 90 ALA A C 1
ATOM 643 O O . ALA A 1 90 ? -45.236 -6.819 -0.374 1.00 51.88 90 ALA A O 1
ATOM 644 N N . ALA A 1 91 ? -43.150 -5.971 -0.431 1.00 43.34 91 ALA A N 1
ATOM 645 C CA . ALA A 1 91 ? -43.422 -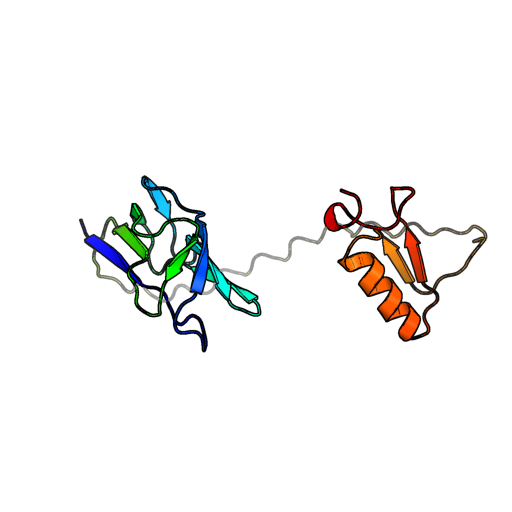4.846 -1.305 1.00 43.34 91 ALA A CA 1
ATOM 646 C C . ALA A 1 91 ? -42.739 -5.131 -2.647 1.00 43.34 91 ALA A C 1
ATOM 648 O O . ALA A 1 91 ? -41.550 -5.445 -2.708 1.00 43.34 91 ALA A O 1
ATOM 649 N N . ALA A 1 92 ? -43.547 -5.084 -3.702 1.00 48.03 92 ALA A N 1
ATOM 650 C CA . ALA A 1 92 ? -43.181 -5.295 -5.093 1.00 48.03 92 ALA A CA 1
ATOM 651 C C . ALA A 1 92 ? -41.948 -4.469 -5.522 1.00 48.03 92 ALA A C 1
ATOM 653 O O . ALA A 1 92 ? -41.731 -3.378 -4.988 1.00 48.03 92 ALA A O 1
ATOM 654 N N . PRO A 1 93 ? -41.161 -4.950 -6.505 1.00 47.00 93 PRO A N 1
ATOM 655 C CA . PRO A 1 93 ? -39.957 -4.266 -6.959 1.00 47.00 93 PRO A CA 1
ATOM 656 C C . PRO A 1 93 ? -40.314 -2.886 -7.522 1.00 47.00 93 PRO A C 1
ATOM 658 O O . PRO A 1 93 ? -40.946 -2.771 -8.572 1.00 47.00 93 PRO A O 1
ATOM 661 N N . ALA A 1 94 ? -39.900 -1.834 -6.815 1.00 46.97 94 ALA A N 1
ATOM 662 C CA . ALA A 1 94 ? -39.828 -0.491 -7.371 1.00 46.97 94 ALA A CA 1
ATOM 663 C C . ALA A 1 94 ? -38.651 -0.437 -8.365 1.00 46.97 94 ALA A C 1
ATOM 665 O O . ALA A 1 94 ? -37.616 -1.067 -8.126 1.00 46.97 94 ALA A O 1
ATOM 666 N N . PRO A 1 95 ? -38.820 0.248 -9.506 1.00 53.56 95 PRO A N 1
ATOM 667 C CA . PRO A 1 95 ? -37.974 0.079 -10.676 1.00 53.56 95 PRO A CA 1
ATOM 668 C C . PRO A 1 95 ? -36.539 0.517 -10.395 1.00 53.56 95 PRO A C 1
ATOM 670 O O . PRO A 1 95 ? -36.298 1.519 -9.721 1.00 53.56 95 PRO A O 1
ATOM 673 N N . ALA A 1 96 ? -35.600 -0.252 -10.948 1.00 57.19 96 ALA A N 1
ATOM 674 C CA . ALA A 1 96 ? -34.180 0.052 -10.931 1.00 57.19 96 ALA A CA 1
ATOM 675 C C . ALA A 1 96 ? -33.935 1.515 -11.343 1.00 57.19 96 ALA A C 1
ATOM 677 O O . ALA A 1 96 ? -34.537 1.973 -12.323 1.00 57.19 96 ALA A O 1
ATOM 678 N N . PRO A 1 97 ? -33.053 2.252 -10.641 1.00 57.66 97 PRO A N 1
ATOM 679 C CA . PRO A 1 97 ? -32.615 3.546 -11.123 1.00 57.66 97 PRO A CA 1
ATOM 680 C C . PRO A 1 97 ? -31.998 3.339 -12.505 1.00 57.66 97 PRO A C 1
ATOM 682 O O . PRO A 1 97 ? -31.089 2.526 -12.686 1.00 57.66 97 PRO A O 1
ATOM 685 N N . ALA A 1 98 ? -32.556 4.042 -13.490 1.00 61.38 98 ALA A N 1
ATOM 686 C CA . ALA A 1 98 ? -32.008 4.097 -14.832 1.00 61.38 98 ALA A CA 1
ATOM 687 C C . ALA A 1 98 ? -30.516 4.463 -14.747 1.00 61.38 98 ALA A C 1
ATOM 689 O O . ALA A 1 98 ? -30.142 5.278 -13.896 1.00 61.38 98 ALA A O 1
ATOM 690 N N . PRO A 1 99 ? -29.662 3.872 -15.600 1.00 60.09 99 PRO A N 1
ATOM 691 C CA . PRO A 1 99 ? -28.240 4.139 -15.556 1.00 60.09 99 PRO A CA 1
ATOM 692 C C . PRO A 1 99 ? -28.037 5.633 -15.777 1.00 60.09 99 PRO A C 1
ATOM 694 O O . PRO A 1 99 ? -28.411 6.177 -16.817 1.00 60.09 99 PRO A O 1
ATOM 697 N N . VAL A 1 100 ? -27.466 6.301 -14.775 1.00 58.00 100 VAL A N 1
ATOM 698 C CA . VAL A 1 100 ? -26.943 7.650 -14.951 1.00 58.00 100 VAL A CA 1
ATOM 699 C C . VAL A 1 100 ? -25.878 7.523 -16.029 1.00 58.00 100 VAL A C 1
ATOM 701 O O . VAL A 1 1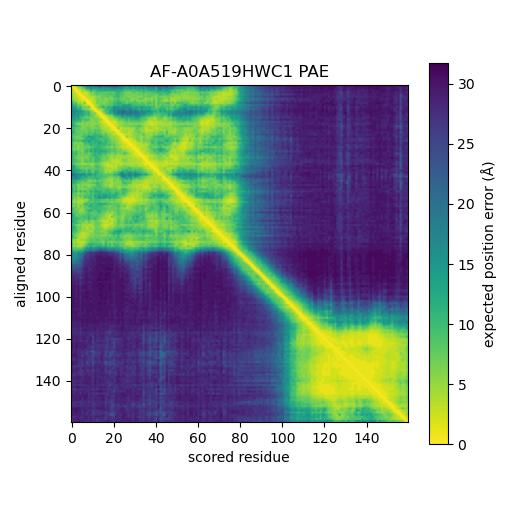00 ? -24.907 6.783 -15.860 1.00 58.00 100 VAL A O 1
ATOM 704 N N . ALA A 1 101 ? -26.120 8.170 -17.168 1.00 61.66 101 ALA A N 1
ATOM 705 C CA . ALA A 1 101 ? -25.195 8.186 -18.284 1.00 61.66 101 ALA A CA 1
ATOM 706 C C . ALA A 1 101 ? -23.816 8.599 -17.763 1.00 61.66 101 ALA A C 1
ATOM 708 O O . ALA A 1 101 ? -23.653 9.691 -17.213 1.00 61.66 101 ALA A O 1
ATOM 709 N N . ALA A 1 102 ? -22.849 7.691 -17.899 1.00 60.97 102 ALA A N 1
ATOM 710 C CA . ALA A 1 102 ? -21.461 7.968 -17.597 1.00 60.97 102 ALA A CA 1
ATOM 711 C C . ALA A 1 102 ? -21.054 9.240 -18.347 1.00 60.97 102 ALA A C 1
ATOM 713 O O . ALA A 1 102 ? -21.239 9.334 -19.565 1.00 60.97 102 ALA A O 1
ATOM 714 N N . ALA A 1 103 ? -20.521 10.220 -17.617 1.00 67.12 103 ALA A N 1
ATOM 715 C CA . ALA A 1 103 ? -19.822 11.328 -18.243 1.00 67.12 103 ALA A CA 1
ATOM 716 C C . ALA A 1 103 ? -18.764 10.737 -19.193 1.00 67.12 103 ALA A C 1
ATOM 718 O O . ALA A 1 103 ? -18.110 9.756 -18.818 1.00 67.12 103 ALA A O 1
ATOM 719 N N . PRO A 1 104 ? -18.618 11.267 -20.421 1.00 64.75 104 PRO A N 1
ATOM 720 C CA . PRO A 1 104 ? -17.668 10.723 -21.375 1.00 64.75 104 PRO A CA 1
ATOM 721 C C . PRO A 1 104 ? -16.284 10.706 -20.729 1.00 64.75 104 PRO A C 1
ATOM 723 O O . PRO A 1 104 ? -15.814 11.729 -20.225 1.00 64.75 104 PRO A O 1
ATOM 726 N N . ALA A 1 105 ? -15.659 9.525 -20.707 1.00 70.12 105 ALA A N 1
ATOM 727 C CA . ALA A 1 105 ? -14.274 9.390 -20.288 1.00 70.12 105 ALA A CA 1
ATOM 728 C C . ALA A 1 105 ? -13.431 10.409 -21.073 1.00 70.12 105 ALA A C 1
ATOM 730 O O . ALA A 1 105 ? -13.696 10.605 -22.266 1.00 70.12 105 ALA A O 1
ATOM 731 N N . PRO A 1 106 ? -12.455 11.082 -20.437 1.00 72.06 106 PRO A N 1
ATOM 732 C CA . PRO A 1 106 ? -11.607 12.029 -21.141 1.00 72.06 106 PRO A CA 1
ATOM 733 C C . PRO A 1 106 ? -11.007 11.328 -22.359 1.00 72.06 106 PRO A C 1
ATOM 735 O O . PRO A 1 106 ? -10.382 10.273 -22.240 1.00 72.06 106 PRO A O 1
ATOM 738 N N . ALA A 1 107 ? -11.261 11.889 -23.541 1.00 73.12 107 ALA A N 1
ATOM 739 C CA . ALA A 1 107 ? -10.703 11.367 -24.773 1.00 73.12 107 ALA A CA 1
ATOM 740 C C . ALA A 1 107 ? -9.178 11.417 -24.655 1.00 73.12 107 ALA A C 1
ATOM 742 O O . ALA A 1 107 ? -8.610 12.475 -24.368 1.00 73.12 107 ALA A O 1
ATOM 743 N N . ALA A 1 108 ? -8.525 10.269 -24.841 1.00 72.69 108 ALA A N 1
ATOM 744 C CA . ALA A 1 108 ? -7.075 10.200 -24.855 1.00 72.69 108 ALA A CA 1
ATOM 745 C C . ALA A 1 108 ? -6.548 11.194 -25.898 1.00 72.69 108 ALA A C 1
ATOM 747 O O . ALA A 1 108 ? -6.929 11.141 -27.071 1.00 72.69 108 ALA A O 1
ATOM 748 N N . ALA A 1 109 ? -5.703 12.125 -25.458 1.00 73.75 109 ALA A N 1
ATOM 749 C CA . ALA A 1 109 ? -5.051 13.052 -26.363 1.00 73.75 109 ALA A CA 1
ATOM 750 C C . ALA A 1 109 ? -4.228 12.245 -27.374 1.00 73.75 109 ALA A C 1
ATOM 752 O O . ALA A 1 109 ? -3.386 11.428 -2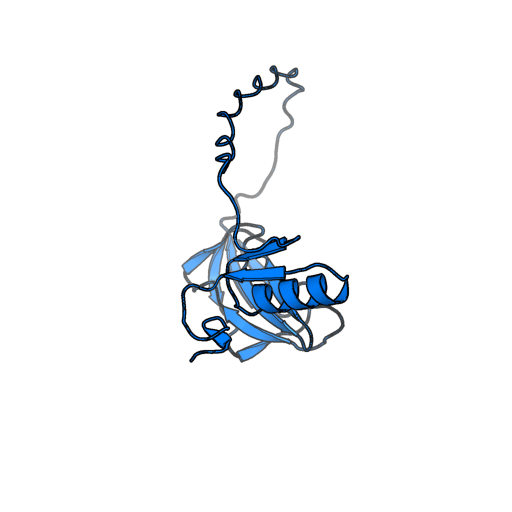7.003 1.00 73.75 109 ALA A O 1
ATOM 753 N N . THR A 1 110 ? -4.496 12.451 -28.659 1.00 75.56 110 THR A N 1
ATOM 754 C CA . THR A 1 110 ? -3.763 11.802 -29.743 1.00 75.56 110 THR A CA 1
ATOM 755 C C . THR A 1 110 ? -2.570 12.672 -30.103 1.00 75.56 110 THR A C 1
ATOM 757 O O . THR A 1 110 ? -2.711 13.772 -30.634 1.00 75.56 110 THR A O 1
ATOM 760 N N . TYR A 1 111 ? -1.371 12.188 -29.798 1.00 79.88 111 TYR A N 1
ATOM 761 C CA . TYR A 1 111 ? -0.141 12.810 -30.266 1.00 79.88 111 TYR A CA 1
ATOM 762 C C . TYR A 1 111 ? 0.130 12.347 -31.703 1.00 79.88 111 TYR A C 1
ATOM 764 O O . TYR A 1 111 ? 0.280 11.155 -31.950 1.00 79.88 111 TYR A O 1
ATOM 772 N N . SER A 1 112 ? 0.154 13.288 -32.653 1.00 79.81 112 SER A N 1
ATOM 773 C CA . SER A 1 112 ? 0.396 13.013 -34.086 1.00 79.81 112 SER A CA 1
ATOM 774 C C . SER A 1 112 ? 1.812 13.396 -34.541 1.00 79.81 112 SER A C 1
ATOM 776 O O . SER A 1 112 ? 2.094 13.410 -35.737 1.00 79.81 112 SER A O 1
ATOM 778 N N . GLY A 1 113 ? 2.686 13.773 -33.603 1.00 82.25 113 GLY A N 1
ATOM 779 C CA . GLY A 1 113 ? 4.082 14.092 -33.891 1.00 82.25 113 GLY A CA 1
ATOM 780 C C . GLY A 1 113 ? 4.970 12.847 -33.933 1.00 82.25 113 GLY A C 1
ATOM 781 O O . GLY A 1 113 ? 4.530 11.725 -33.685 1.00 82.25 113 GLY A O 1
ATOM 782 N N . SER A 1 114 ? 6.247 13.052 -34.231 1.00 80.62 114 SER A N 1
ATOM 783 C CA . SER A 1 114 ? 7.280 12.019 -34.148 1.00 80.62 114 SER A CA 1
ATOM 784 C C . SER A 1 114 ? 7.740 11.833 -32.700 1.00 80.62 114 SER A C 1
ATOM 786 O O . SER A 1 114 ? 8.148 12.802 -32.067 1.00 80.62 114 SER A O 1
ATOM 788 N N . ALA A 1 115 ? 7.702 10.602 -32.185 1.00 83.06 115 ALA A N 1
ATOM 789 C CA . ALA A 1 115 ? 8.283 10.269 -30.887 1.00 83.06 115 ALA A CA 1
ATOM 790 C C . ALA A 1 115 ? 9.777 9.945 -31.036 1.00 83.06 115 ALA A C 1
ATOM 792 O O . ALA A 1 115 ? 10.148 9.142 -31.892 1.00 83.06 115 ALA A O 1
ATOM 793 N N . ASP A 1 116 ? 10.620 10.529 -30.183 1.00 87.12 116 ASP A N 1
ATOM 794 C CA . ASP A 1 116 ? 12.063 10.249 -30.175 1.00 87.12 116 ASP A CA 1
ATOM 795 C C . ASP A 1 116 ? 12.371 8.813 -29.722 1.00 87.12 116 ASP A C 1
ATOM 797 O O . ASP A 1 116 ? 13.379 8.226 -30.116 1.00 87.12 116 ASP A O 1
ATOM 801 N N . GLN A 1 117 ? 11.499 8.238 -28.887 1.00 88.00 117 GLN A N 1
ATOM 802 C CA . GLN A 1 117 ? 11.618 6.880 -28.361 1.00 88.00 117 GLN A CA 1
ATOM 803 C C . GLN A 1 117 ? 10.247 6.205 -28.279 1.00 88.00 117 GLN A C 1
ATOM 805 O O . GLN A 1 117 ? 9.246 6.832 -27.932 1.00 88.00 117 GLN A O 1
ATOM 810 N N . ALA A 1 118 ? 10.227 4.908 -28.581 1.00 89.38 118 ALA A N 1
ATOM 811 C CA . ALA A 1 118 ? 9.051 4.055 -28.483 1.00 89.38 118 ALA A CA 1
ATOM 812 C C . ALA A 1 118 ? 9.238 3.037 -27.352 1.00 89.38 118 ALA A C 1
ATOM 814 O O . ALA A 1 118 ? 10.271 2.364 -27.276 1.00 89.38 118 ALA A O 1
ATOM 815 N N . PHE A 1 119 ? 8.220 2.928 -26.503 1.00 94.00 119 PHE A N 1
ATOM 816 C CA . PHE A 1 119 ? 8.172 2.032 -25.353 1.00 94.00 119 PHE A CA 1
ATOM 817 C C . PHE A 1 119 ? 6.856 1.262 -25.369 1.00 94.00 119 PHE A C 1
ATOM 819 O O . PHE A 1 119 ? 5.829 1.800 -25.780 1.00 94.00 119 PHE A O 1
ATOM 826 N N . ASP A 1 120 ? 6.890 0.024 -24.891 1.00 96.12 120 ASP A N 1
ATOM 827 C CA . ASP A 1 120 ? 5.707 -0.829 -24.786 1.00 96.12 120 ASP A CA 1
ATOM 828 C C . ASP A 1 120 ? 4.897 -0.508 -23.520 1.00 96.12 120 ASP A C 1
ATOM 830 O O . ASP A 1 120 ? 3.691 -0.744 -23.466 1.00 96.12 120 ASP A O 1
ATOM 834 N N . LEU A 1 121 ? 5.556 0.037 -22.488 1.00 95.12 121 LEU A N 1
ATOM 835 C CA . LEU A 1 121 ? 4.940 0.360 -21.205 1.00 95.12 121 LEU A CA 1
ATOM 836 C C . LEU A 1 121 ? 5.616 1.573 -20.552 1.00 95.12 121 LEU A C 1
ATOM 838 O O . LEU A 1 121 ? 6.842 1.684 -20.534 1.00 95.12 121 LEU A O 1
ATOM 842 N N . VAL A 1 122 ? 4.811 2.464 -19.971 1.00 95.25 122 VAL A N 1
ATOM 843 C CA . VAL A 1 122 ? 5.287 3.596 -19.164 1.00 95.25 122 VAL A CA 1
ATOM 844 C C . VAL A 1 122 ? 4.859 3.395 -17.714 1.00 95.25 122 VAL A C 1
ATOM 846 O O . VAL A 1 122 ? 3.673 3.238 -17.433 1.00 95.25 122 VAL A O 1
ATOM 849 N N . VAL A 1 123 ? 5.819 3.428 -16.790 1.00 95.19 123 VAL A N 1
ATOM 850 C CA . VAL A 1 123 ? 5.576 3.445 -15.344 1.00 95.19 123 VAL A CA 1
ATOM 851 C C . VAL A 1 123 ? 5.750 4.868 -14.828 1.00 95.19 123 VAL A C 1
ATOM 853 O O . VAL A 1 123 ? 6.805 5.474 -15.004 1.00 95.19 123 VAL A O 1
ATOM 856 N N . LEU A 1 124 ? 4.722 5.401 -14.169 1.00 94.06 124 LEU A N 1
ATOM 857 C CA . LEU A 1 124 ? 4.766 6.716 -13.533 1.00 94.06 124 LEU A CA 1
ATOM 858 C C . LEU A 1 124 ? 5.085 6.556 -12.040 1.00 94.06 124 LEU A C 1
ATOM 860 O O . LEU A 1 124 ? 4.277 6.024 -11.282 1.00 94.06 124 LEU A O 1
ATOM 864 N N . GLY A 1 125 ? 6.255 7.041 -11.635 1.00 92.56 125 GLY A N 1
ATOM 865 C CA . GLY A 1 125 ? 6.824 6.908 -10.298 1.00 92.56 125 GLY A CA 1
ATOM 866 C C . GLY A 1 125 ? 7.772 5.711 -10.184 1.00 92.56 125 GLY A C 1
ATOM 867 O O . GLY A 1 125 ? 7.434 4.591 -10.547 1.00 92.56 125 GLY A O 1
ATOM 868 N N . GLY A 1 126 ? 8.963 5.942 -9.641 1.00 92.12 126 GLY A N 1
ATOM 869 C CA . GLY A 1 126 ? 10.023 4.972 -9.363 1.00 92.12 126 GLY A CA 1
ATOM 870 C C . GLY A 1 126 ? 10.051 4.492 -7.909 1.00 92.12 126 GLY A C 1
ATOM 871 O O . GLY A 1 126 ? 11.084 4.019 -7.449 1.00 92.12 126 GLY A O 1
ATOM 872 N N . GLY A 1 127 ? 8.950 4.631 -7.164 1.00 91.31 127 GLY A N 1
ATOM 873 C CA . GLY A 1 127 ? 8.808 4.097 -5.803 1.00 91.31 127 GLY A CA 1
ATOM 874 C C . GLY A 1 127 ? 8.793 2.558 -5.728 1.00 91.31 127 GLY A C 1
ATOM 875 O O . GLY A 1 127 ? 8.895 1.902 -6.764 1.00 91.31 127 GLY A O 1
ATOM 876 N N . PRO A 1 128 ? 8.609 1.962 -4.528 1.00 89.94 128 PRO A N 1
ATOM 877 C CA . PRO A 1 128 ? 8.661 0.507 -4.308 1.00 89.94 128 PRO A CA 1
ATOM 878 C C . PRO A 1 128 ? 7.770 -0.311 -5.245 1.00 89.94 128 PRO A C 1
ATOM 880 O O . PRO A 1 128 ? 8.192 -1.349 -5.749 1.00 89.94 128 PRO A O 1
ATOM 883 N N . GLY A 1 129 ? 6.567 0.179 -5.546 1.00 90.25 129 GLY A N 1
ATOM 884 C CA . GLY A 1 129 ? 5.696 -0.457 -6.536 1.00 90.25 129 GLY A CA 1
ATOM 885 C C . GLY A 1 129 ? 6.130 -0.204 -7.983 1.00 90.25 129 GLY A C 1
ATOM 886 O O . GLY A 1 129 ? 6.045 -1.099 -8.819 1.00 90.25 129 GLY A O 1
ATOM 887 N N . GLY A 1 130 ? 6.623 0.999 -8.276 1.00 93.25 130 GLY A N 1
ATOM 888 C CA . GLY A 1 130 ? 6.937 1.449 -9.629 1.00 93.25 130 GLY A CA 1
ATOM 889 C C . GLY A 1 130 ? 8.154 0.758 -10.231 1.00 93.25 130 GLY A C 1
ATOM 890 O O . GLY A 1 130 ? 8.047 0.134 -11.286 1.00 93.25 130 GLY A O 1
ATOM 891 N N . TYR A 1 131 ? 9.303 0.786 -9.545 1.00 91.50 131 TYR A N 1
ATOM 892 C CA . TYR A 1 131 ? 10.486 0.093 -10.064 1.00 91.50 131 TYR A CA 1
ATOM 893 C C . TYR A 1 131 ? 10.244 -1.419 -10.145 1.00 91.50 131 TYR A C 1
ATOM 895 O O . TYR A 1 131 ? 10.643 -2.044 -11.121 1.00 91.50 131 TYR A O 1
ATOM 903 N N . SER A 1 132 ? 9.532 -2.006 -9.174 1.00 93.12 132 SER A N 1
ATOM 904 C CA . SER A 1 132 ? 9.219 -3.440 -9.169 1.00 93.12 132 SER A CA 1
ATOM 905 C C . SER A 1 132 ? 8.365 -3.832 -10.374 1.00 93.12 132 SER A C 1
ATOM 907 O O . SER A 1 132 ? 8.657 -4.820 -11.048 1.00 93.12 132 SER A O 1
ATOM 909 N N . ALA A 1 133 ? 7.345 -3.028 -10.690 1.00 95.00 133 ALA A N 1
ATOM 910 C CA . ALA A 1 133 ? 6.529 -3.217 -11.882 1.00 95.00 133 ALA A CA 1
ATOM 911 C C . ALA A 1 133 ? 7.357 -3.067 -13.166 1.00 95.00 133 ALA A C 1
ATOM 913 O O . ALA A 1 133 ? 7.219 -3.875 -14.083 1.00 95.00 133 ALA A O 1
ATOM 914 N N . ALA A 1 134 ? 8.248 -2.074 -13.217 1.00 95.44 134 ALA A N 1
ATOM 915 C CA . ALA A 1 134 ? 9.094 -1.834 -14.376 1.00 95.44 134 ALA A CA 1
ATOM 916 C C . ALA 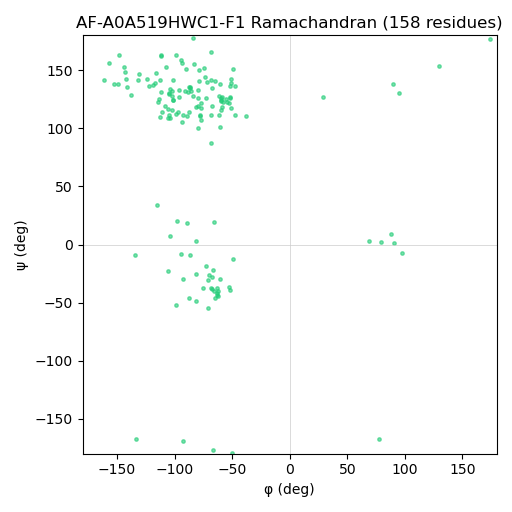A 1 134 ? 10.082 -2.978 -14.631 1.00 95.44 134 ALA A C 1
ATOM 918 O O . ALA A 1 134 ? 10.182 -3.445 -15.764 1.00 95.44 134 ALA A O 1
ATOM 919 N N . PHE A 1 135 ? 10.760 -3.476 -13.592 1.00 94.81 135 PHE A N 1
ATOM 920 C CA . PHE A 1 135 ? 11.659 -4.624 -13.717 1.00 94.81 135 PHE A CA 1
ATOM 921 C C . PHE A 1 135 ? 10.903 -5.875 -14.134 1.00 94.81 135 PHE A C 1
ATOM 923 O O . PHE A 1 135 ? 11.324 -6.556 -15.061 1.00 94.81 135 PHE A O 1
ATOM 930 N N . ARG A 1 136 ? 9.736 -6.137 -13.535 1.00 97.12 136 ARG A N 1
ATOM 931 C CA . ARG A 1 136 ? 8.936 -7.296 -13.926 1.00 97.12 136 ARG A CA 1
ATOM 932 C C . ARG A 1 136 ? 8.477 -7.218 -15.383 1.00 97.12 136 ARG A C 1
ATOM 934 O O . ARG A 1 136 ? 8.473 -8.233 -16.069 1.00 97.12 136 ARG A O 1
ATOM 941 N N . ALA A 1 137 ? 8.088 -6.038 -15.860 1.00 96.88 137 ALA A N 1
ATOM 942 C CA . ALA A 1 137 ? 7.718 -5.828 -17.257 1.00 96.88 137 ALA A CA 1
ATOM 943 C C . ALA A 1 137 ? 8.926 -5.983 -18.202 1.00 96.88 137 ALA A C 1
ATOM 945 O O . ALA A 1 137 ? 8.794 -6.593 -19.263 1.00 96.88 137 ALA A O 1
ATOM 946 N N . ALA A 1 138 ? 10.108 -5.514 -17.794 1.00 96.50 138 ALA A N 1
ATOM 947 C CA . ALA A 1 138 ? 11.347 -5.706 -18.541 1.00 96.50 138 ALA A CA 1
ATOM 948 C C . ALA A 1 138 ? 11.773 -7.186 -18.608 1.00 96.50 138 ALA A C 1
ATOM 950 O O . ALA A 1 138 ? 12.156 -7.653 -19.678 1.00 96.50 138 ALA A O 1
ATOM 951 N N . ASP A 1 139 ? 11.624 -7.951 -17.518 1.00 97.56 139 ASP A N 1
ATOM 952 C CA . ASP A 1 139 ? 11.866 -9.405 -17.491 1.00 97.56 139 ASP A CA 1
ATOM 953 C C . ASP A 1 139 ? 10.950 -10.162 -18.466 1.00 97.56 139 ASP A C 1
ATOM 955 O O . ASP A 1 139 ? 11.317 -11.208 -19.001 1.00 97.56 139 ASP A O 1
ATOM 959 N N . LEU A 1 140 ? 9.748 -9.630 -18.712 1.00 97.44 140 LEU A N 1
ATOM 960 C CA . LEU A 1 140 ? 8.799 -10.145 -19.702 1.00 97.44 140 LEU A CA 1
ATOM 961 C C . LEU A 1 140 ? 9.113 -9.680 -21.137 1.00 97.44 140 LEU A C 1
ATOM 963 O O . LEU A 1 140 ? 8.371 -10.010 -22.061 1.00 97.44 140 LEU A O 1
ATOM 967 N N . GLY A 1 141 ? 10.207 -8.942 -21.336 1.00 96.69 141 GLY A N 1
ATOM 968 C CA . GLY A 1 141 ? 10.700 -8.504 -22.641 1.00 96.69 141 GLY A CA 1
ATOM 969 C C . GLY A 1 141 ? 10.119 -7.183 -23.146 1.00 96.69 141 GLY A C 1
ATOM 970 O O . GLY A 1 141 ? 10.354 -6.833 -24.300 1.00 96.69 141 GLY A O 1
ATOM 971 N N . LEU A 1 142 ? 9.373 -6.446 -22.318 1.00 97.62 142 LEU A N 1
ATOM 972 C CA . LEU A 1 142 ? 8.824 -5.143 -22.697 1.00 97.62 142 LEU A CA 1
ATOM 973 C C . LEU A 1 142 ? 9.900 -4.053 -22.605 1.00 97.62 142 LEU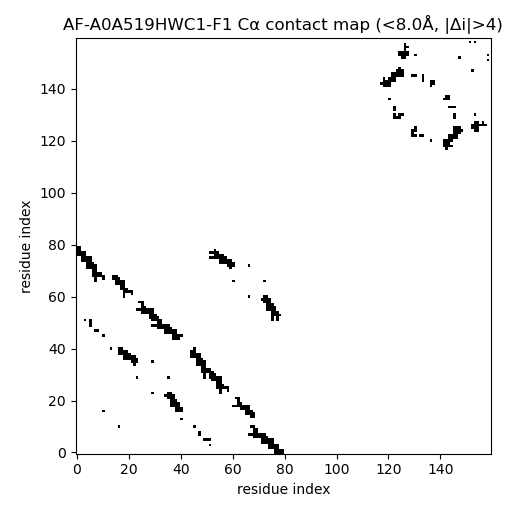 A C 1
ATOM 975 O O . LEU A 1 142 ? 10.683 -4.010 -21.654 1.00 97.62 142 LEU A O 1
ATOM 979 N N . LYS A 1 143 ? 9.906 -3.112 -23.554 1.00 96.88 143 LYS A N 1
ATOM 980 C CA . LYS A 1 143 ? 10.655 -1.857 -23.423 1.00 96.88 143 LYS A CA 1
ATOM 981 C C . LYS A 1 143 ? 9.892 -0.915 -22.505 1.00 96.88 143 LYS A C 1
ATOM 983 O O . LYS A 1 143 ? 8.875 -0.348 -22.898 1.00 96.88 143 LYS A O 1
ATOM 988 N N . VAL A 1 144 ? 10.402 -0.736 -21.292 1.00 96.62 144 VAL A N 1
ATOM 989 C CA . VAL A 1 144 ? 9.747 0.063 -20.252 1.00 96.62 144 VAL A CA 1
ATOM 990 C C . VAL A 1 144 ? 10.431 1.417 -20.085 1.00 96.62 144 VAL A C 1
ATOM 992 O O . VAL A 1 144 ? 11.654 1.482 -19.970 1.00 96.62 144 VAL A O 1
ATOM 995 N N . ALA A 1 145 ? 9.643 2.488 -20.008 1.00 95.06 145 ALA A N 1
ATOM 996 C CA . ALA A 1 145 ? 10.097 3.792 -19.528 1.00 95.06 145 ALA A CA 1
ATOM 997 C C . ALA A 1 145 ? 9.573 4.038 -18.110 1.00 95.06 145 ALA A C 1
ATOM 999 O O . ALA A 1 145 ? 8.377 3.900 -17.860 1.00 95.06 145 ALA A O 1
ATOM 1000 N N . ILE A 1 146 ? 10.449 4.440 -17.189 1.00 93.38 146 ILE A N 1
ATOM 1001 C CA . ILE A 1 146 ? 10.049 4.930 -15.864 1.00 93.38 146 ILE A CA 1
ATOM 1002 C C . ILE A 1 146 ? 10.145 6.452 -15.882 1.00 93.38 146 ILE A C 1
ATOM 1004 O O . ILE A 1 146 ? 11.189 7.004 -16.222 1.00 93.38 146 ILE A O 1
ATOM 1008 N N . VAL A 1 147 ? 9.068 7.125 -15.492 1.00 93.38 147 VAL A N 1
ATOM 1009 C CA . VAL A 1 147 ? 9.025 8.579 -15.335 1.00 93.38 147 VAL A CA 1
ATOM 1010 C C . VAL A 1 147 ? 8.893 8.889 -13.856 1.00 93.38 147 VAL A C 1
ATOM 1012 O O . VAL A 1 147 ? 7.870 8.589 -13.249 1.00 93.38 147 VAL A O 1
ATOM 1015 N N . GLU A 1 148 ? 9.912 9.505 -13.274 1.00 91.50 148 GLU A N 1
ATOM 1016 C CA . GLU A 1 148 ? 9.897 9.973 -11.889 1.00 91.50 148 GLU A CA 1
ATOM 1017 C C . GLU A 1 148 ? 10.021 11.501 -11.864 1.00 91.50 148 GLU A C 1
ATOM 1019 O O . GLU A 1 148 ? 10.644 12.112 -12.731 1.00 91.50 148 GLU A O 1
ATOM 1024 N N . ARG A 1 149 ? 9.383 12.127 -10.874 1.00 88.38 149 ARG A N 1
ATOM 1025 C CA . ARG A 1 149 ? 9.452 13.565 -10.609 1.00 88.38 149 ARG A CA 1
ATOM 1026 C C . ARG A 1 149 ? 10.836 13.980 -10.115 1.00 88.38 149 ARG A C 1
ATOM 1028 O O . ARG A 1 149 ? 11.276 15.091 -10.400 1.00 88.38 149 ARG A O 1
ATOM 1035 N N . TYR A 1 150 ? 11.464 13.132 -9.309 1.00 85.75 150 TYR A N 1
ATOM 1036 C CA . TYR A 1 150 ? 12.745 13.393 -8.662 1.00 85.75 150 TYR A CA 1
ATOM 1037 C C . TYR A 1 150 ? 13.920 12.861 -9.489 1.00 85.75 150 TYR A C 1
ATOM 1039 O O . TYR A 1 150 ? 13.772 11.949 -10.298 1.00 85.75 150 TYR A O 1
ATOM 1047 N N . ALA A 1 151 ? 15.105 13.438 -9.274 1.00 85.50 151 ALA A N 1
ATOM 1048 C CA . ALA A 1 151 ? 16.322 13.032 -9.979 1.00 85.50 151 ALA A CA 1
ATOM 1049 C C . ALA A 1 151 ? 16.823 11.639 -9.554 1.00 85.50 151 ALA A C 1
ATOM 1051 O O . ALA A 1 151 ? 17.493 10.959 -10.329 1.00 85.50 151 ALA A O 1
ATOM 1052 N N . THR A 1 152 ? 16.510 11.215 -8.330 1.00 83.94 152 THR A N 1
ATOM 1053 C CA . THR A 1 152 ? 16.812 9.881 -7.812 1.00 83.94 152 THR A CA 1
ATOM 1054 C C . THR A 1 152 ? 15.603 8.967 -7.965 1.00 83.94 152 THR A C 1
ATOM 1056 O O . THR A 1 152 ? 14.482 9.327 -7.606 1.00 83.94 152 THR A O 1
ATOM 1059 N N . LEU A 1 153 ? 15.839 7.758 -8.477 1.00 81.75 153 LEU A N 1
ATOM 1060 C CA . LEU A 1 153 ? 14.829 6.702 -8.485 1.00 81.75 153 LEU A CA 1
ATOM 1061 C C . LEU A 1 153 ? 14.549 6.263 -7.048 1.00 81.75 153 LEU A C 1
ATOM 1063 O O . LEU A 1 153 ? 15.476 6.049 -6.270 1.00 81.75 153 LEU A O 1
ATOM 1067 N N . GLY A 1 154 ? 13.276 6.117 -6.707 1.00 77.69 154 GLY A N 1
ATOM 1068 C CA . GLY A 1 154 ? 12.850 5.713 -5.373 1.00 77.69 154 GLY A CA 1
ATOM 1069 C C . GLY A 1 154 ? 11.779 6.633 -4.805 1.00 77.69 154 GLY A C 1
ATOM 1070 O O . GLY A 1 154 ? 11.667 7.804 -5.157 1.00 77.69 154 GLY A O 1
ATOM 1071 N N . GLY A 1 155 ? 10.969 6.077 -3.909 1.00 76.69 155 GLY A N 1
ATOM 1072 C CA . GLY A 1 155 ? 9.966 6.829 -3.159 1.00 76.69 155 GLY A CA 1
ATOM 1073 C C . GLY A 1 155 ? 10.522 7.319 -1.825 1.00 76.69 155 GLY A C 1
ATOM 1074 O O . GLY A 1 155 ? 11.710 7.173 -1.539 1.00 76.69 155 GLY A O 1
ATOM 1075 N N . VAL A 1 156 ? 9.631 7.815 -0.965 1.00 75.00 156 VAL A N 1
ATOM 1076 C CA . VAL A 1 156 ? 9.973 8.262 0.398 1.00 75.00 156 VAL A CA 1
ATOM 1077 C C . VAL A 1 156 ? 10.729 7.181 1.172 1.00 75.00 156 VAL A C 1
ATOM 1079 O O . VAL A 1 156 ? 11.669 7.497 1.876 1.00 75.00 156 VAL A O 1
ATOM 1082 N N . CYS A 1 157 ? 10.397 5.902 0.981 1.00 70.06 157 CYS A N 1
ATOM 1083 C CA . CYS A 1 157 ? 11.059 4.790 1.670 1.00 70.06 157 CYS A CA 1
ATOM 1084 C C . CYS A 1 157 ? 12.539 4.577 1.288 1.00 70.06 157 CYS A C 1
ATOM 1086 O O . CYS A 1 157 ? 13.252 3.929 2.043 1.00 70.06 157 CYS A O 1
ATOM 1088 N N . LEU A 1 158 ? 12.989 5.060 0.122 1.00 68.94 158 LEU A N 1
ATOM 1089 C CA . LEU A 1 158 ? 14.363 4.871 -0.378 1.00 68.94 158 LEU A CA 1
ATOM 1090 C C . LEU A 1 158 ? 15.222 6.138 -0.284 1.00 68.94 158 LEU A C 1
ATOM 1092 O O . LEU A 1 158 ? 16.442 6.034 -0.260 1.00 68.94 158 LEU A O 1
ATOM 1096 N N . ASN A 1 159 ? 14.591 7.312 -0.239 1.00 70.94 159 ASN A N 1
ATOM 1097 C CA . ASN A 1 159 ? 15.254 8.615 -0.316 1.00 70.94 159 ASN A CA 1
ATOM 1098 C C . ASN A 1 159 ? 15.097 9.433 0.988 1.00 70.94 159 ASN A C 1
ATOM 1100 O O . ASN A 1 159 ? 14.950 10.654 0.910 1.00 70.94 159 ASN A O 1
ATOM 1104 N N . VAL A 1 160 ? 15.070 8.769 2.157 1.00 59.69 160 VAL A N 1
ATOM 1105 C CA . VAL A 1 160 ? 15.098 9.435 3.483 1.00 59.69 160 VAL A CA 1
ATOM 1106 C C . VAL A 1 160 ? 16.485 9.991 3.778 1.00 59.69 160 VAL A C 1
ATOM 1108 O O . VAL A 1 160 ? 17.464 9.234 3.593 1.00 59.69 160 VAL A O 1
#

Nearest PDB structures (foldseek):
  1qjo-assembly1_A  TM=8.899E-01  e=1.260E-08  Escherichia coli BL21(DE3)
  5gua-assembly1_A  TM=9.220E-01  e=3.118E-06  Pyrococcus horikoshii OT3
  5gu9-assembly1_A  TM=8.659E-01  e=4.959E-06  Pyrococcus horikoshii OT3
  2d5d-assembly1_A  TM=8.654E-01  e=1.054E-05  Pyrococcus horikoshii OT3
  4hnv-assembly1_B  TM=7.550E-01  e=3.777E-05  Staphylococcus aureus

Foldseek 3Di:
DDKDFWFFADPPPDFKWFFADAPDDQFDWAAFQCFGTWTDDPPDIDTGGGNHTAGFHDAPDDHGDIHGGGDGGTIGDDPDPDDDDDDDDDDDDDDDDDDPPPDPDPDPDDDPDDDPDDWPEEFEALEPVRVVVQVVCVVVVTRYHYDYPDPDRYDPVVPD

Solvent-accessible surface area (backbone atoms only — not comparable to full-atom values): 10085 Å² total; per-residue (Å²): 131,43,77,43,74,42,54,41,67,88,73,63,104,53,73,67,34,37,27,73,42,71,76,64,53,72,71,37,80,43,44,63,68,36,68,41,39,37,31,46,46,106,86,49,76,50,70,44,54,28,91,55,49,26,32,28,66,44,68,75,63,54,75,70,36,78,46,35,70,63,36,69,46,34,36,25,41,22,85,69,80,75,86,84,90,78,91,78,74,93,73,78,89,73,78,76,80,72,80,74,78,74,76,79,71,82,75,79,84,79,81,86,73,88,72,96,72,91,63,78,42,77,35,81,35,34,23,82,67,28,44,52,51,43,51,55,43,38,75,73,70,41,48,62,44,77,48,54,96,57,98,60,85,41,31,75,94,71,71,116

Mean predicted aligned error: 19.51 Å